Protein AF-A0A656GCA3-F1 (afdb_monomer_lite)

Secondary structure (DSSP, 8-state):
-EEEE------SSSSPPPP-PPEEEEESEEEEEEEEEETTTEEEE--SS---S-SEEEEEEEE--TT--EEEEEEE----

Foldseek 3Di:
DFDWDWDDDDDPDPPDDDTDDTDTDGPQWPDKFKWAQDPPPGTDGDDPDDDDQTQKIKIWTWGQDPPGIDIDIDMDDNPD

Sequence (80 aa):
NTLYRAAADSSNLYPLPAPDEGIAVLDHVVETKIRVWRTVGGWQPLDSHKEDNPDGLEIVLTLHPRNGDERYRKVLGPLN

Organism: NCBI:txid629261

pLDDT: mean 91.38, std 6.27, range [63.09, 97.38]

Structure (mmCIF, N/CA/C/O backbone):
data_AF-A0A656GCA3-F1
#
_entry.id   AF-A0A656GCA3-F1
#
loop_
_atom_site.group_PDB
_atom_site.id
_atom_site.type_symbol
_atom_site.label_atom_id
_atom_site.label_alt_id
_atom_site.label_comp_id
_atom_site.label_asym_id
_atom_site.label_entity_id
_atom_site.label_seq_id
_atom_site.pdbx_PDB_ins_code
_atom_site.Cartn_x
_atom_site.Cartn_y
_atom_site.Cartn_z
_atom_site.occupancy
_atom_site.B_iso_or_equiv
_atom_site.auth_seq_id
_atom_site.auth_comp_id
_atom_site.auth_asym_id
_atom_site.auth_atom_id
_atom_site.pdbx_PDB_model_num
ATOM 1 N N . ASN A 1 1 ? -13.871 1.448 7.876 1.00 88.69 1 ASN A N 1
ATOM 2 C CA . ASN A 1 1 ? -13.009 1.419 6.682 1.00 88.69 1 ASN A CA 1
ATOM 3 C C . ASN A 1 1 ? -11.934 0.377 6.938 1.00 88.69 1 ASN A C 1
ATOM 5 O O . ASN A 1 1 ? -11.379 0.381 8.034 1.00 88.69 1 ASN A O 1
ATOM 9 N N . THR A 1 2 ? -11.731 -0.542 5.999 1.00 95.00 2 THR A N 1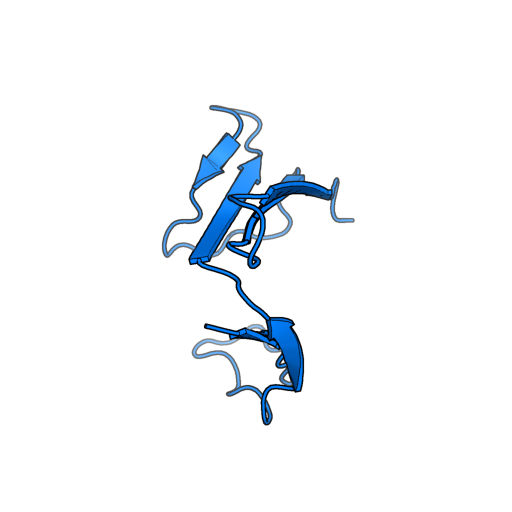
ATOM 10 C CA . THR A 1 2 ? -10.965 -1.783 6.203 1.00 95.00 2 THR A CA 1
ATOM 11 C C . THR A 1 2 ? -9.967 -1.934 5.064 1.00 95.00 2 THR A C 1
ATOM 13 O O . THR A 1 2 ? -10.313 -1.705 3.906 1.00 95.00 2 THR A O 1
ATOM 16 N N . LEU A 1 3 ? -8.728 -2.288 5.393 1.00 95.19 3 LEU A N 1
ATOM 17 C CA . LEU A 1 3 ? -7.689 -2.619 4.429 1.00 95.19 3 LEU A CA 1
ATOM 18 C C . LEU A 1 3 ? -7.803 -4.095 4.055 1.00 95.19 3 LEU A C 1
ATOM 20 O O . LEU A 1 3 ? -7.830 -4.968 4.927 1.00 95.19 3 LEU A O 1
ATOM 24 N N . TYR A 1 4 ? -7.818 -4.357 2.752 1.00 96.06 4 TYR A N 1
ATOM 25 C CA . TYR A 1 4 ? -7.866 -5.699 2.189 1.00 96.06 4 TYR A CA 1
ATOM 26 C C . TYR A 1 4 ? -6.554 -6.018 1.479 1.00 96.06 4 TYR A C 1
ATOM 28 O O . TYR A 1 4 ? -5.945 -5.151 0.851 1.00 96.06 4 TYR A O 1
ATOM 36 N N . ARG A 1 5 ? -6.132 -7.278 1.555 1.00 95.12 5 ARG A N 1
ATOM 37 C CA . ARG A 1 5 ? -5.050 -7.836 0.746 1.00 95.12 5 ARG A CA 1
ATOM 38 C C . ARG A 1 5 ? -5.659 -8.717 -0.337 1.00 95.12 5 ARG A C 1
ATOM 40 O O . ARG A 1 5 ? -6.330 -9.690 -0.009 1.00 95.12 5 ARG A O 1
ATOM 47 N N . ALA A 1 6 ? -5.362 -8.411 -1.593 1.00 96.00 6 ALA A N 1
ATOM 48 C CA . ALA A 1 6 ? -5.741 -9.215 -2.749 1.00 96.00 6 ALA A CA 1
ATOM 49 C C . ALA A 1 6 ? -4.500 -9.508 -3.609 1.00 96.00 6 ALA A C 1
ATOM 51 O O . ALA A 1 6 ? -3.508 -8.777 -3.526 1.00 96.00 6 ALA A O 1
ATOM 52 N N . ALA A 1 7 ? -4.537 -10.584 -4.388 1.00 95.06 7 ALA A N 1
ATOM 53 C CA . ALA A 1 7 ? -3.442 -11.019 -5.253 1.00 95.06 7 ALA A CA 1
ATOM 54 C C . ALA A 1 7 ? -3.997 -11.531 -6.588 1.00 95.06 7 ALA A C 1
ATOM 56 O O . ALA A 1 7 ? -5.173 -11.864 -6.668 1.00 95.06 7 ALA A O 1
ATOM 57 N N . ALA A 1 8 ? -3.154 -11.557 -7.618 1.00 95.44 8 ALA A N 1
ATOM 58 C CA . ALA A 1 8 ? -3.462 -12.067 -8.951 1.00 95.44 8 ALA A CA 1
ATOM 59 C C . ALA A 1 8 ? -2.224 -12.773 -9.522 1.00 95.44 8 ALA A C 1
ATOM 61 O O . ALA A 1 8 ? -1.119 -12.614 -8.988 1.00 95.44 8 ALA A O 1
ATOM 62 N N . ASP A 1 9 ? -2.392 -13.478 -10.639 1.00 95.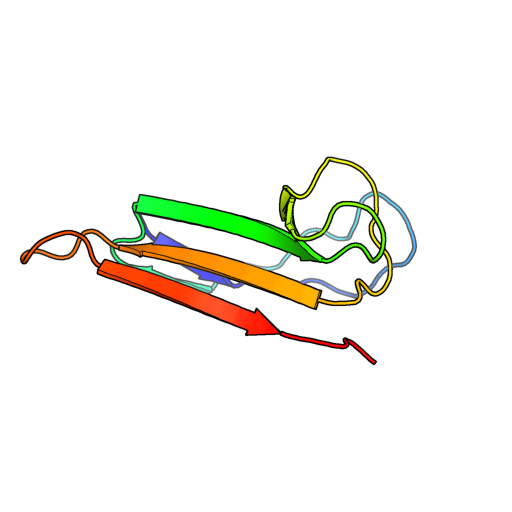62 9 ASP A N 1
ATOM 63 C CA . ASP A 1 9 ? -1.265 -13.991 -11.418 1.00 95.62 9 ASP A CA 1
ATOM 64 C C . ASP A 1 9 ? -0.321 -12.861 -11.865 1.00 95.62 9 ASP A C 1
ATOM 66 O O . ASP A 1 9 ? -0.742 -11.736 -12.160 1.00 95.62 9 ASP A O 1
ATOM 70 N N . SER A 1 10 ? 0.980 -13.158 -11.938 1.00 92.56 10 SER A N 1
ATOM 71 C CA . SER A 1 10 ? 1.970 -12.196 -12.423 1.00 92.56 10 SER A CA 1
ATOM 72 C C . SER A 1 10 ? 1.854 -11.997 -13.937 1.00 92.56 10 SER A C 1
ATOM 74 O O . SER A 1 10 ? 1.611 -12.929 -14.703 1.00 92.56 10 SER A O 1
ATOM 76 N N . SER A 1 11 ? 2.042 -10.759 -14.393 1.00 91.06 11 SER A N 1
ATOM 77 C CA . SER A 1 11 ? 2.006 -10.408 -15.813 1.00 91.06 11 SER A CA 1
ATOM 78 C C . SER A 1 11 ? 2.923 -9.226 -16.095 1.00 91.06 11 SER A 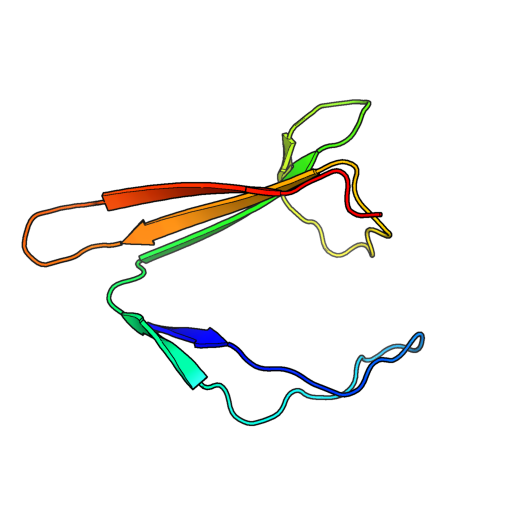C 1
ATOM 80 O O . SER A 1 11 ? 2.984 -8.274 -15.320 1.00 91.06 11 SER A O 1
ATOM 82 N N . ASN A 1 12 ? 3.584 -9.268 -17.252 1.00 89.75 12 ASN A N 1
ATOM 83 C CA . ASN A 1 12 ? 4.341 -8.141 -17.803 1.00 89.75 12 ASN A CA 1
ATOM 84 C C . ASN A 1 12 ? 3.519 -7.325 -18.820 1.00 89.75 12 ASN A C 1
ATOM 86 O O . ASN A 1 12 ? 4.054 -6.418 -19.457 1.00 89.75 12 ASN A O 1
ATOM 90 N N . LEU A 1 13 ? 2.240 -7.666 -19.010 1.00 88.62 13 LEU A N 1
ATOM 91 C CA . LEU A 1 13 ? 1.326 -7.038 -19.963 1.00 88.62 13 LEU A CA 1
ATOM 92 C C . LEU A 1 13 ? 0.221 -6.276 -19.231 1.00 88.62 13 LEU A C 1
ATOM 94 O O . LEU A 1 13 ? -0.299 -6.746 -18.219 1.00 88.62 13 LEU A O 1
ATOM 98 N N . TYR A 1 14 ? -0.150 -5.121 -19.789 1.00 84.00 14 TYR A N 1
ATOM 99 C CA . TYR A 1 14 ? -1.275 -4.314 -19.323 1.00 84.00 14 TYR A CA 1
ATOM 100 C C . TYR A 1 14 ? -2.548 -4.591 -20.150 1.00 84.00 14 TYR A C 1
ATOM 102 O O . TYR A 1 14 ? -2.440 -4.781 -21.364 1.00 84.00 14 TYR A O 1
ATOM 110 N N . PRO A 1 15 ? -3.749 -4.551 -19.535 1.00 89.62 15 PRO A N 1
ATOM 111 C CA . PRO A 1 15 ? -3.979 -4.367 -18.099 1.00 89.62 15 PRO A CA 1
ATOM 112 C C . PRO A 1 15 ? -3.495 -5.577 -17.289 1.00 89.62 15 PRO A C 1
ATOM 114 O O . PRO A 1 15 ? -3.459 -6.696 -17.795 1.00 89.62 15 PRO A O 1
ATOM 117 N N . LEU A 1 16 ? -3.107 -5.336 -16.034 1.00 89.06 16 LEU A N 1
ATOM 118 C CA . LEU A 1 16 ? -2.736 -6.421 -15.126 1.00 89.06 16 LEU A CA 1
ATOM 119 C C . LEU A 1 16 ? -3.951 -7.341 -14.879 1.00 89.06 16 LEU A C 1
ATOM 121 O O . LEU A 1 16 ? -5.083 -6.842 -14.901 1.00 89.06 16 LEU A O 1
ATOM 125 N N . PRO A 1 17 ? -3.742 -8.651 -14.637 1.00 95.00 17 PRO A N 1
ATOM 126 C CA . PRO A 1 17 ? -4.814 -9.569 -14.268 1.00 95.00 17 PRO A CA 1
ATOM 127 C C . PRO A 1 17 ? -5.624 -9.042 -13.081 1.00 95.00 17 PRO A C 1
ATOM 129 O O . PRO A 1 17 ? -5.076 -8.440 -12.155 1.00 95.00 17 PRO A O 1
ATOM 132 N N . ALA A 1 18 ? -6.941 -9.255 -13.122 1.00 95.06 18 ALA A N 1
ATOM 133 C CA . ALA A 1 18 ? -7.806 -8.883 -12.013 1.00 95.06 18 ALA A CA 1
ATOM 134 C C . ALA A 1 18 ? -7.430 -9.704 -10.767 1.00 95.06 18 ALA A C 1
ATOM 136 O O . ALA A 1 18 ? -7.170 -10.901 -10.897 1.00 95.06 18 ALA A O 1
ATOM 137 N N . PRO A 1 19 ? -7.389 -9.085 -9.578 1.00 95.62 19 PRO A N 1
ATOM 138 C CA . PRO A 1 19 ? -7.104 -9.809 -8.353 1.00 95.62 19 PRO A CA 1
ATOM 139 C C . PRO A 1 19 ? -8.284 -10.678 -7.917 1.00 95.62 19 PRO A C 1
ATOM 141 O O . PRO A 1 19 ? -9.440 -10.384 -8.230 1.00 95.62 19 PRO A O 1
ATOM 144 N N . ASP A 1 20 ? -7.967 -11.709 -7.141 1.00 94.62 20 ASP A N 1
ATOM 145 C CA . ASP A 1 20 ? -8.931 -12.535 -6.423 1.00 94.62 20 ASP A CA 1
ATOM 146 C C . ASP A 1 20 ? -9.686 -11.728 -5.355 1.00 94.62 20 ASP A C 1
ATOM 148 O O . ASP A 1 20 ? -9.415 -10.549 -5.090 1.00 94.62 20 ASP A O 1
ATOM 152 N N . GLU A 1 21 ? -10.630 -12.392 -4.689 1.00 95.75 21 GLU A N 1
ATOM 153 C CA . GLU A 1 21 ? -11.353 -11.814 -3.564 1.00 95.75 21 GLU A CA 1
ATOM 154 C C . GLU A 1 21 ? -10.391 -11.344 -2.456 1.00 95.75 21 GLU A C 1
ATOM 156 O O . GLU A 1 21 ? -9.489 -12.059 -2.010 1.00 95.75 21 GLU A O 1
ATOM 161 N N . GLY A 1 22 ? -10.574 -10.098 -2.018 1.00 95.44 22 GLY A N 1
ATOM 162 C CA . GLY A 1 22 ? -9.715 -9.477 -1.019 1.00 95.44 22 GLY A CA 1
ATOM 163 C C . GLY A 1 22 ? -9.951 -10.037 0.383 1.00 95.44 22 GLY A C 1
ATOM 164 O O . GLY A 1 22 ? -11.079 -10.126 0.857 1.00 95.44 22 GLY A O 1
ATOM 165 N N . ILE A 1 23 ? -8.867 -10.322 1.101 1.00 97.12 23 ILE A N 1
ATOM 166 C CA . ILE A 1 23 ? -8.897 -10.745 2.505 1.00 97.12 23 ILE A CA 1
ATOM 167 C C . ILE A 1 23 ? -8.765 -9.509 3.394 1.00 97.12 23 ILE A C 1
ATOM 169 O O . ILE A 1 23 ? -7.788 -8.771 3.265 1.00 97.12 23 ILE A O 1
ATOM 173 N N . ALA A 1 24 ? -9.707 -9.281 4.311 1.00 96.88 24 ALA A N 1
ATOM 174 C CA . ALA A 1 24 ? -9.597 -8.210 5.303 1.00 96.88 24 ALA A CA 1
ATOM 175 C C . ALA A 1 24 ? -8.393 -8.463 6.228 1.00 96.88 24 ALA A C 1
ATOM 177 O O . ALA A 1 24 ? -8.287 -9.532 6.829 1.00 96.88 24 ALA A O 1
ATOM 178 N N . VAL A 1 25 ? -7.478 -7.495 6.336 1.00 96.25 25 VAL A N 1
ATOM 179 C CA . VAL A 1 25 ? -6.245 -7.637 7.139 1.00 96.25 25 VAL A CA 1
ATOM 180 C C . VAL A 1 25 ? -6.108 -6.600 8.246 1.00 96.25 25 VAL A C 1
ATOM 182 O O . VAL A 1 25 ? -5.353 -6.831 9.189 1.00 96.25 25 VAL A O 1
ATOM 185 N N . LEU A 1 26 ? -6.796 -5.460 8.142 1.00 95.56 26 LEU A N 1
ATOM 186 C CA . LEU A 1 26 ? -6.713 -4.407 9.150 1.00 95.56 26 LEU A CA 1
ATOM 187 C C . LEU A 1 26 ? -7.942 -3.496 9.121 1.00 95.56 26 LEU A C 1
ATOM 189 O O . LEU A 1 26 ? -8.263 -2.911 8.087 1.00 95.56 26 LEU A O 1
ATOM 193 N N . ASP A 1 27 ? -8.592 -3.337 10.268 1.00 95.19 27 ASP A N 1
ATOM 194 C CA . ASP A 1 27 ? -9.727 -2.432 10.434 1.00 95.19 27 ASP A CA 1
ATOM 195 C C . ASP A 1 27 ? -9.304 -1.027 10.875 1.00 95.19 27 ASP A C 1
ATOM 197 O O . ASP A 1 27 ? -8.158 -0.767 11.237 1.00 95.19 27 ASP A O 1
ATOM 201 N N . HIS A 1 28 ? -10.271 -0.109 10.843 1.00 95.75 28 HIS A N 1
ATOM 202 C CA . HIS A 1 28 ? -10.135 1.278 11.298 1.00 95.75 28 HIS A CA 1
ATOM 203 C C . HIS A 1 28 ? -9.098 2.115 10.538 1.00 95.75 28 HIS A C 1
ATOM 205 O O . HIS A 1 28 ? -8.724 3.186 11.007 1.00 95.75 28 HIS A O 1
ATOM 211 N N . VAL A 1 29 ? -8.669 1.688 9.349 1.00 96.00 29 VAL A N 1
ATOM 212 C CA . VAL A 1 29 ? -7.738 2.458 8.514 1.00 96.00 29 VAL A CA 1
ATOM 213 C C . VAL A 1 29 ? -8.452 3.680 7.944 1.00 96.00 29 VAL A C 1
ATOM 215 O O . VAL A 1 29 ? -9.436 3.536 7.227 1.00 96.00 29 VAL A O 1
ATOM 218 N N . VAL A 1 30 ? -7.968 4.886 8.225 1.00 95.50 30 VAL A N 1
ATOM 219 C CA . VAL A 1 30 ? -8.547 6.145 7.717 1.00 95.50 30 VAL A CA 1
ATOM 220 C C . VAL A 1 30 ? -7.714 6.782 6.612 1.00 95.50 30 VAL A C 1
ATOM 222 O O . VAL A 1 30 ? -8.257 7.489 5.770 1.00 95.50 30 VAL A O 1
ATOM 225 N N . GLU A 1 31 ? -6.413 6.499 6.568 1.00 95.06 31 GLU A N 1
ATOM 226 C CA . GLU A 1 31 ? -5.520 7.006 5.529 1.00 95.06 31 GLU A CA 1
ATOM 227 C C . GLU A 1 31 ? -4.464 5.955 5.179 1.00 95.06 31 GLU A C 1
ATOM 229 O O . GLU A 1 31 ? -3.929 5.265 6.049 1.00 95.06 31 GLU A O 1
ATOM 234 N N . THR A 1 32 ? -4.146 5.840 3.892 1.00 94.38 32 THR A N 1
ATOM 235 C CA . THR A 1 32 ? -3.028 5.035 3.389 1.00 94.38 32 THR A CA 1
ATOM 236 C C . THR A 1 32 ? -2.213 5.888 2.430 1.00 94.38 32 THR A C 1
ATOM 238 O O . THR A 1 32 ? -2.767 6.482 1.506 1.00 94.38 32 THR A O 1
ATOM 241 N N . LYS A 1 33 ? -0.897 5.962 2.646 1.00 95.38 33 LYS A N 1
ATOM 242 C CA . LYS A 1 33 ? 0.043 6.596 1.711 1.00 95.38 33 LYS A CA 1
ATOM 243 C C . LYS A 1 33 ? 1.124 5.614 1.332 1.00 95.38 33 LYS A C 1
ATOM 245 O O . LYS A 1 33 ? 1.670 4.929 2.195 1.00 95.38 33 LYS A O 1
ATOM 250 N N . ILE A 1 34 ? 1.458 5.618 0.052 1.00 93.94 34 ILE A N 1
ATOM 251 C CA . ILE A 1 34 ? 2.591 4.880 -0.478 1.00 9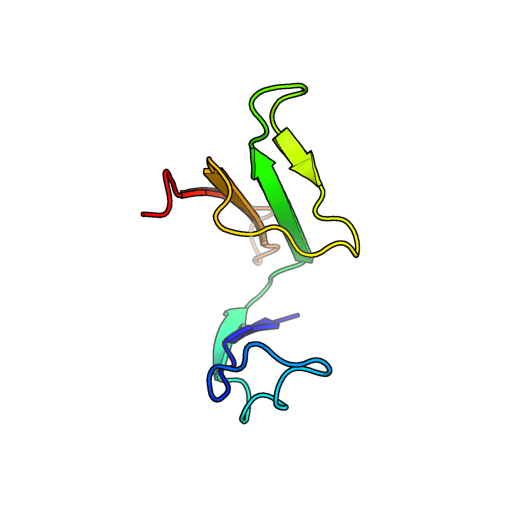3.94 34 ILE A CA 1
ATOM 252 C C . ILE A 1 34 ? 3.530 5.882 -1.142 1.00 93.94 34 ILE A C 1
ATOM 254 O O . ILE A 1 34 ? 3.090 6.752 -1.900 1.00 93.94 34 ILE A O 1
ATOM 258 N N . ARG A 1 35 ? 4.817 5.787 -0.811 1.00 95.12 35 ARG A N 1
ATOM 259 C CA . ARG A 1 35 ? 5.878 6.612 -1.390 1.00 95.12 35 ARG A CA 1
ATOM 260 C C . ARG A 1 35 ? 7.022 5.734 -1.865 1.00 95.12 35 ARG A C 1
ATOM 262 O O . ARG A 1 35 ? 7.317 4.718 -1.242 1.00 95.12 35 ARG A O 1
ATOM 269 N N . VAL A 1 36 ? 7.689 6.164 -2.922 1.00 93.88 36 VAL A N 1
ATOM 270 C CA . VAL A 1 36 ? 8.914 5.540 -3.425 1.00 93.88 36 VAL A CA 1
ATOM 271 C C . VAL A 1 36 ? 10.106 6.436 -3.125 1.00 93.88 36 VAL A C 1
ATOM 273 O O . VAL A 1 36 ? 9.989 7.665 -3.142 1.00 93.88 36 VAL A O 1
ATOM 276 N N . TRP A 1 37 ? 11.242 5.832 -2.796 1.00 92.81 37 TRP A N 1
ATOM 277 C CA . TRP A 1 37 ? 12.511 6.541 -2.707 1.00 92.81 37 TRP A CA 1
ATOM 278 C C . TRP A 1 37 ? 13.132 6.607 -4.095 1.00 92.81 37 TRP A C 1
ATOM 280 O O . TRP A 1 37 ? 13.318 5.576 -4.737 1.00 92.81 37 TRP A O 1
ATOM 290 N N . ARG A 1 38 ? 13.474 7.817 -4.538 1.00 87.50 38 ARG A N 1
ATOM 291 C CA . ARG A 1 38 ? 14.277 8.049 -5.738 1.00 87.50 38 ARG A CA 1
ATOM 292 C C . ARG A 1 38 ? 15.596 8.694 -5.338 1.00 87.50 38 ARG A C 1
ATOM 294 O O . ARG A 1 38 ? 15.606 9.657 -4.567 1.00 87.50 38 ARG A O 1
ATOM 301 N N . THR A 1 39 ? 16.700 8.213 -5.912 1.00 85.88 39 THR A N 1
ATOM 302 C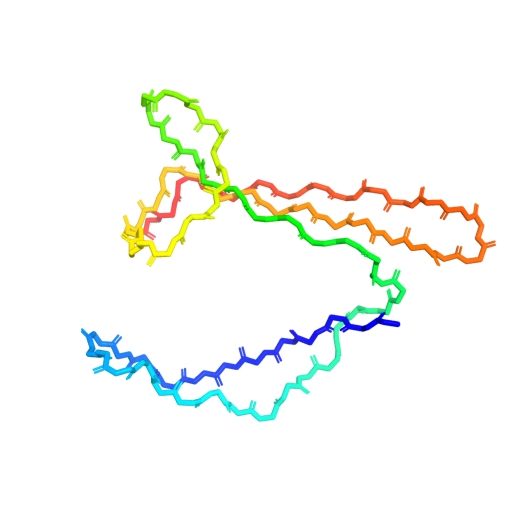 CA . THR A 1 39 ? 18.045 8.780 -5.693 1.00 85.88 39 THR A CA 1
ATOM 303 C C . THR A 1 39 ? 18.069 10.302 -5.890 1.00 85.88 39 THR A C 1
ATOM 305 O O . THR A 1 39 ? 18.688 11.026 -5.111 1.00 85.88 39 THR A O 1
ATOM 308 N N . VAL A 1 40 ? 17.336 10.807 -6.887 1.00 87.38 40 VAL A N 1
ATOM 309 C CA . VAL A 1 40 ? 17.113 12.243 -7.081 1.00 87.38 40 VAL A CA 1
ATOM 310 C C . VAL A 1 40 ? 15.726 12.613 -6.556 1.00 87.38 40 VAL A C 1
ATOM 312 O O . VAL A 1 40 ? 14.716 12.139 -7.066 1.00 87.38 40 VAL A O 1
ATOM 315 N N . GLY A 1 41 ? 15.671 13.488 -5.549 1.00 87.38 41 GLY A N 1
ATOM 316 C CA . GLY A 1 41 ? 14.417 14.032 -5.011 1.00 87.38 41 GLY A CA 1
ATOM 317 C C . GLY A 1 41 ? 13.833 13.298 -3.797 1.00 87.38 41 GLY A C 1
ATOM 318 O O . GLY A 1 41 ? 12.916 13.830 -3.174 1.00 87.38 41 GLY A O 1
ATOM 319 N N . GLY A 1 42 ? 14.378 12.142 -3.405 1.00 92.94 42 GLY A N 1
ATOM 320 C CA . GLY A 1 42 ? 14.033 11.451 -2.160 1.00 92.94 42 GLY A CA 1
ATOM 321 C C . GLY A 1 42 ? 12.656 10.779 -2.177 1.00 92.94 42 GLY A C 1
ATOM 322 O O . GLY A 1 42 ? 12.278 10.154 -3.164 1.00 92.94 42 GLY A O 1
ATOM 323 N N . TRP A 1 43 ? 11.914 10.867 -1.065 1.00 94.50 43 TRP A N 1
ATOM 324 C CA . TRP A 1 43 ? 10.582 10.261 -0.933 1.00 94.50 43 TRP A CA 1
ATOM 325 C C . TRP A 1 43 ? 9.534 11.015 -1.745 1.00 94.50 43 TRP A C 1
ATOM 327 O O . TRP A 1 43 ? 9.189 12.152 -1.416 1.00 94.50 43 TRP A O 1
ATOM 337 N N . GLN A 1 44 ? 8.949 10.342 -2.728 1.00 93.00 44 GLN A N 1
ATOM 338 C CA . GLN A 1 44 ? 7.922 10.898 -3.604 1.00 93.00 44 GLN A CA 1
ATOM 339 C C . GLN A 1 44 ? 6.653 10.039 -3.574 1.00 93.00 44 GLN A C 1
ATOM 341 O O . GLN A 1 44 ? 6.750 8.828 -3.377 1.00 93.00 44 GLN A O 1
ATOM 346 N N . PRO A 1 45 ? 5.452 10.631 -3.719 1.00 91.50 45 PRO A N 1
ATOM 347 C CA . PRO A 1 45 ? 4.226 9.851 -3.870 1.00 91.50 45 PRO A CA 1
ATOM 348 C C . PRO A 1 45 ? 4.300 8.969 -5.122 1.00 91.50 45 PRO A C 1
ATOM 350 O O . PRO A 1 45 ? 4.940 9.348 -6.102 1.00 91.50 45 PRO A O 1
ATOM 353 N N . LEU A 1 46 ? 3.634 7.810 -5.091 1.00 86.06 46 LEU A N 1
ATOM 354 C CA . LEU A 1 46 ? 3.394 7.049 -6.319 1.00 86.06 46 LEU A CA 1
ATOM 355 C C . LEU A 1 46 ? 2.574 7.899 -7.294 1.00 86.06 46 LEU A C 1
ATOM 357 O O . LEU A 1 46 ? 1.579 8.514 -6.904 1.00 86.06 46 LEU A O 1
ATOM 361 N N . ASP A 1 47 ? 2.993 7.916 -8.551 1.00 81.12 47 ASP A N 1
ATOM 362 C CA . ASP A 1 47 ? 2.219 8.464 -9.654 1.00 81.12 47 ASP A CA 1
ATOM 363 C C . ASP A 1 47 ? 1.605 7.319 -10.479 1.00 81.12 47 ASP A C 1
ATOM 365 O O . ASP A 1 47 ? 1.592 6.160 -10.064 1.00 81.12 47 ASP A O 1
ATOM 369 N N . SER A 1 48 ? 1.010 7.641 -11.627 1.00 78.12 48 SER A N 1
ATOM 370 C CA . SER A 1 48 ? 0.397 6.635 -12.507 1.00 78.12 48 SER A CA 1
ATOM 371 C C . SER A 1 48 ? 1.405 5.921 -13.414 1.00 78.12 48 SER A C 1
ATOM 373 O O . SER A 1 48 ? 0.992 5.140 -14.271 1.00 78.12 48 SER A O 1
ATOM 375 N N . HIS A 1 49 ? 2.706 6.184 -13.264 1.00 79.06 49 HIS A N 1
ATOM 376 C CA . HIS A 1 49 ? 3.733 5.5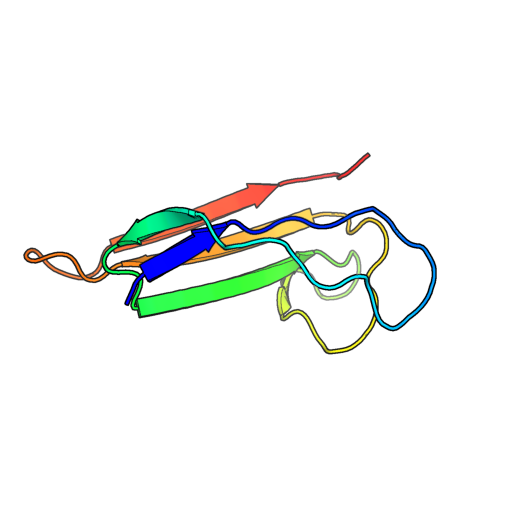38 -14.066 1.00 79.06 49 HIS A CA 1
ATOM 377 C C . HIS A 1 49 ? 4.217 4.259 -13.388 1.00 79.06 49 HIS A C 1
ATOM 379 O O . HIS A 1 49 ? 4.274 4.140 -12.165 1.00 79.06 49 HIS A O 1
ATOM 385 N N . LYS A 1 50 ? 4.575 3.273 -14.214 1.00 80.19 50 LYS A N 1
ATOM 386 C CA . LYS A 1 50 ? 5.220 2.056 -13.732 1.00 80.19 50 LYS A CA 1
ATOM 387 C C . LYS A 1 50 ? 6.562 2.429 -13.096 1.00 80.19 50 LYS A C 1
ATOM 389 O O . LYS A 1 50 ? 7.424 2.968 -13.783 1.00 80.19 50 LYS A O 1
ATOM 394 N N . GLU A 1 51 ? 6.746 2.052 -11.836 1.00 80.88 51 GLU A N 1
ATOM 395 C CA . GLU A 1 51 ? 8.050 2.048 -11.177 1.00 80.88 51 GLU A CA 1
ATOM 396 C C . GLU A 1 51 ? 8.536 0.603 -11.079 1.00 80.88 51 GLU A C 1
ATOM 398 O O . GLU A 1 51 ? 7.886 -0.232 -10.448 1.00 80.88 51 GLU A O 1
ATOM 403 N N . ASP A 1 52 ? 9.648 0.297 -11.742 1.00 81.31 52 ASP A N 1
ATOM 404 C CA . ASP A 1 52 ? 10.266 -1.024 -11.672 1.00 81.31 52 ASP A CA 1
ATOM 405 C C . ASP A 1 52 ? 11.373 -1.007 -10.618 1.00 81.31 52 ASP A C 1
ATOM 407 O O . ASP A 1 52 ? 12.271 -0.170 -10.681 1.00 81.31 52 ASP A O 1
ATOM 411 N N . ASN A 1 53 ? 11.278 -1.914 -9.648 1.00 83.75 53 ASN A N 1
ATOM 412 C CA . ASN A 1 53 ? 12.249 -2.121 -8.576 1.00 83.75 53 ASN A CA 1
ATOM 413 C C . ASN A 1 53 ? 12.772 -0.842 -7.869 1.00 83.75 53 ASN A C 1
ATOM 415 O O . ASN A 1 53 ? 13.962 -0.531 -7.960 1.00 83.75 53 ASN A O 1
ATOM 419 N N . PRO A 1 54 ? 11.914 -0.085 -7.154 1.00 87.56 54 PRO A N 1
ATOM 420 C CA . PRO A 1 54 ? 12.343 1.143 -6.492 1.00 87.56 54 PRO A CA 1
ATOM 421 C C . PRO A 1 54 ? 13.367 0.878 -5.377 1.00 87.56 54 PRO A C 1
ATOM 423 O O . PRO A 1 54 ? 13.236 -0.076 -4.607 1.00 87.56 54 PRO A O 1
ATOM 426 N N . ASP A 1 55 ? 14.314 1.809 -5.214 1.00 90.12 55 ASP A N 1
ATOM 427 C CA . ASP A 1 55 ? 15.357 1.795 -4.169 1.00 90.12 55 ASP A CA 1
ATOM 428 C C . ASP A 1 55 ? 14.777 1.704 -2.741 1.00 90.12 55 ASP A C 1
ATOM 430 O O . ASP A 1 55 ? 15.433 1.254 -1.798 1.00 90.12 55 ASP A O 1
ATOM 434 N N . GLY A 1 56 ? 13.531 2.144 -2.566 1.00 93.56 56 GLY A N 1
ATOM 435 C CA . GLY A 1 56 ? 12.793 1.995 -1.325 1.00 93.56 56 GLY A CA 1
ATOM 436 C C . GLY A 1 56 ? 11.300 2.229 -1.505 1.00 93.56 56 GLY A C 1
ATOM 437 O O . GLY A 1 56 ? 10.869 3.053 -2.310 1.00 93.56 56 GLY A O 1
ATOM 438 N N . LEU A 1 57 ? 10.510 1.528 -0.703 1.00 94.50 57 LEU A N 1
ATOM 439 C CA . LEU A 1 57 ? 9.063 1.644 -0.619 1.00 94.50 57 LEU A CA 1
ATOM 440 C C . LEU A 1 57 ? 8.682 2.017 0.812 1.00 94.50 57 LEU A C 1
ATOM 442 O O . LEU A 1 57 ? 9.050 1.333 1.766 1.00 94.50 57 LEU A O 1
ATOM 446 N N . GLU A 1 58 ? 7.924 3.092 0.976 1.00 96.38 58 GLU A N 1
ATOM 447 C CA . GLU A 1 58 ? 7.354 3.477 2.258 1.00 96.38 58 GLU A CA 1
ATOM 448 C C . GLU A 1 58 ? 5.836 3.326 2.237 1.00 96.38 58 GLU A C 1
ATOM 450 O O . GLU A 1 58 ? 5.159 3.849 1.353 1.00 96.38 58 GLU A O 1
ATOM 455 N N . ILE A 1 59 ? 5.312 2.654 3.260 1.00 95.62 59 ILE A N 1
ATOM 456 C CA . ILE A 1 59 ? 3.886 2.492 3.520 1.00 95.62 59 ILE A CA 1
ATOM 457 C C . ILE A 1 59 ? 3.570 3.206 4.834 1.00 95.62 59 ILE A C 1
ATOM 459 O O . ILE A 1 59 ? 4.163 2.908 5.878 1.00 95.62 59 ILE A O 1
ATOM 463 N N . VAL A 1 60 ? 2.633 4.149 4.787 1.00 97.06 60 VAL A N 1
ATOM 464 C CA . VAL A 1 60 ? 2.116 4.858 5.960 1.00 97.06 60 VAL A CA 1
ATOM 465 C C . VAL A 1 60 ? 0.637 4.551 6.110 1.00 97.06 60 VAL A C 1
ATOM 467 O O . VAL A 1 60 ? -0.135 4.756 5.173 1.00 97.06 60 VAL A O 1
ATOM 470 N N . LEU A 1 61 ? 0.256 4.097 7.300 1.00 97.12 61 LEU A N 1
ATOM 471 C CA . LEU A 1 61 ? -1.127 3.824 7.670 1.00 97.12 61 LEU A CA 1
ATOM 472 C C . LEU A 1 61 ? -1.511 4.732 8.833 1.00 97.12 61 LEU A C 1
ATOM 474 O O . LEU A 1 61 ? -0.792 4.786 9.832 1.00 97.12 61 LEU A O 1
ATOM 478 N N . THR A 1 62 ? -2.642 5.417 8.704 1.00 97.38 62 THR A N 1
ATOM 479 C CA . THR A 1 62 ? -3.294 6.103 9.823 1.00 97.38 62 THR A CA 1
ATOM 480 C C . THR A 1 62 ? -4.537 5.304 10.182 1.00 97.38 62 THR A C 1
ATOM 482 O O . THR A 1 62 ? -5.379 5.053 9.315 1.00 97.38 62 THR A O 1
ATOM 485 N N . LEU A 1 63 ? -4.637 4.880 11.436 1.00 96.25 63 LEU A N 1
ATOM 486 C CA . LEU A 1 63 ? -5.794 4.190 11.990 1.00 96.25 63 LEU A CA 1
ATOM 487 C C . LEU A 1 63 ? -6.519 5.142 12.937 1.00 96.25 63 LEU A C 1
ATOM 489 O O . LEU A 1 63 ? -5.877 5.936 13.618 1.00 96.25 63 LEU A O 1
ATOM 493 N N . HIS A 1 64 ? -7.839 5.012 13.012 1.00 94.69 64 HIS A N 1
ATOM 494 C CA . HIS A 1 64 ? -8.677 5.715 13.983 1.00 94.69 64 HIS A CA 1
ATOM 495 C C . HIS A 1 64 ? -9.426 4.706 14.870 1.00 94.69 64 HIS A C 1
ATOM 497 O O . HIS A 1 64 ? -10.639 4.504 14.710 1.00 94.69 64 HIS A O 1
ATOM 503 N N . PRO A 1 65 ? -8.717 3.985 15.761 1.00 88.62 65 PRO A N 1
ATOM 504 C CA . PRO A 1 65 ? -9.356 3.191 16.800 1.00 88.62 65 PRO A CA 1
ATOM 505 C C . PRO A 1 65 ? -10.072 4.097 17.813 1.00 88.62 65 PRO A C 1
ATOM 507 O O . PRO A 1 65 ? -9.937 5.318 17.817 1.00 88.62 65 PRO A O 1
ATOM 510 N N . ARG A 1 66 ? -10.824 3.488 18.736 1.00 87.25 66 ARG A N 1
ATOM 511 C CA . ARG A 1 66 ? -11.637 4.209 19.738 1.00 87.25 66 ARG A CA 1
ATOM 512 C C . ARG A 1 66 ? -10.865 5.206 20.616 1.00 87.25 66 ARG A C 1
ATOM 514 O O . ARG A 1 66 ? -11.498 6.054 21.235 1.00 87.25 66 ARG A O 1
ATOM 521 N N . ASN A 1 67 ? -9.539 5.102 20.677 1.00 84.69 67 ASN A N 1
ATOM 522 C CA . ASN A 1 67 ? -8.695 5.846 21.610 1.00 84.69 67 ASN A CA 1
ATOM 523 C C . ASN A 1 67 ? -7.870 6.965 20.944 1.00 84.69 67 ASN A C 1
ATOM 525 O O . ASN A 1 67 ? -7.007 7.540 21.603 1.00 84.69 67 ASN A O 1
ATOM 529 N N . GLY A 1 68 ? -8.135 7.291 19.674 1.00 88.81 68 GLY A N 1
ATOM 530 C CA . GLY A 1 68 ? -7.451 8.359 18.936 1.00 88.81 68 GLY A CA 1
ATOM 531 C C . GLY A 1 68 ? -6.652 7.854 17.736 1.00 88.81 68 GLY A C 1
ATOM 532 O O . GLY A 1 68 ? -6.621 6.657 17.469 1.00 88.81 68 GLY A O 1
ATOM 533 N N . ASP A 1 69 ? -6.031 8.781 17.003 1.00 94.25 69 ASP A N 1
ATOM 534 C CA . ASP A 1 69 ? -5.288 8.465 15.780 1.00 94.25 69 ASP A CA 1
ATOM 535 C C . ASP A 1 69 ? -3.951 7.777 16.070 1.00 94.25 69 ASP A C 1
ATOM 537 O O . ASP A 1 69 ? -3.105 8.294 16.804 1.00 94.25 69 ASP A O 1
ATOM 541 N N . GLU A 1 70 ? -3.719 6.650 15.404 1.00 96.00 70 GLU A N 1
ATOM 542 C CA . GLU A 1 70 ? -2.455 5.920 15.424 1.00 96.00 70 GLU A CA 1
ATOM 543 C C . GLU A 1 70 ? -1.813 5.960 14.038 1.00 96.00 70 GLU A C 1
ATOM 545 O O . GLU A 1 70 ? -2.448 5.634 13.033 1.00 96.00 70 GLU A O 1
ATOM 550 N N . ARG A 1 71 ? -0.533 6.344 13.964 1.00 96.69 71 ARG A N 1
ATOM 551 C CA . ARG A 1 71 ? 0.203 6.439 12.697 1.00 96.69 71 ARG A CA 1
ATOM 552 C C . ARG A 1 71 ? 1.364 5.457 12.663 1.00 96.69 71 ARG A C 1
ATOM 554 O O . ARG A 1 71 ? 2.338 5.605 13.399 1.00 96.69 71 ARG A O 1
ATOM 561 N N . TYR A 1 72 ? 1.297 4.514 11.733 1.00 96.56 72 TYR A N 1
ATOM 562 C CA . TYR A 1 72 ? 2.334 3.518 11.491 1.00 96.56 72 TYR A CA 1
ATOM 563 C C . TYR A 1 72 ? 3.097 3.831 10.212 1.00 96.56 72 TYR A C 1
ATOM 565 O O . TYR A 1 72 ? 2.533 4.294 9.220 1.00 96.56 72 TYR A O 1
ATOM 573 N N . ARG A 1 73 ? 4.400 3.549 10.233 1.00 97.25 73 ARG A N 1
ATOM 574 C CA . ARG A 1 73 ? 5.300 3.735 9.096 1.00 97.25 73 ARG A CA 1
ATOM 575 C C . ARG A 1 73 ? 6.172 2.501 8.933 1.00 97.25 73 ARG A C 1
ATOM 577 O O . ARG A 1 73 ? 6.897 2.132 9.857 1.00 97.25 73 ARG A O 1
ATOM 584 N N . LYS A 1 74 ? 6.150 1.910 7.742 1.00 96.69 74 LYS A N 1
ATOM 585 C CA . LYS A 1 74 ? 7.069 0.844 7.345 1.00 96.69 74 LYS A CA 1
ATOM 586 C C . LYS A 1 74 ? 7.847 1.282 6.112 1.00 96.69 74 LYS A C 1
ATOM 588 O O . LYS A 1 74 ? 7.257 1.748 5.146 1.00 96.69 74 LYS A O 1
ATOM 593 N N . VAL A 1 75 ? 9.164 1.118 6.166 1.00 96.19 75 VAL A N 1
ATOM 594 C CA . VAL A 1 75 ? 10.069 1.293 5.026 1.00 96.19 75 VAL A CA 1
ATOM 595 C C . VAL A 1 75 ? 10.605 -0.084 4.642 1.00 96.19 75 VAL A C 1
ATOM 597 O O . VAL A 1 75 ? 10.978 -0.864 5.524 1.00 96.19 75 VAL A O 1
ATOM 600 N N . LEU A 1 76 ? 10.595 -0.385 3.349 1.00 93.88 76 LEU A N 1
ATOM 601 C CA . LEU A 1 76 ? 11.081 -1.615 2.731 1.00 93.88 76 LEU A CA 1
ATOM 602 C C . LEU A 1 76 ? 12.121 -1.236 1.671 1.00 93.88 76 LEU A C 1
ATOM 604 O O . LEU A 1 76 ? 11.900 -0.276 0.939 1.00 93.88 76 LEU A O 1
ATOM 608 N N . GLY A 1 77 ? 13.231 -1.966 1.582 1.00 86.50 77 GLY A N 1
ATOM 609 C CA . GLY A 1 77 ? 14.217 -1.771 0.519 1.00 86.50 77 GLY A CA 1
ATOM 610 C C . GLY A 1 77 ? 15.668 -2.049 0.938 1.00 86.50 77 GLY A C 1
ATOM 611 O O . GLY A 1 77 ? 15.944 -2.143 2.140 1.00 86.50 77 GLY A O 1
ATOM 612 N N . PRO A 1 78 ? 16.586 -2.150 -0.040 1.00 78.88 78 PRO A N 1
ATOM 613 C CA . PRO A 1 78 ? 16.303 -2.195 -1.480 1.00 78.88 78 PRO A CA 1
ATOM 614 C C . PRO A 1 78 ? 15.556 -3.486 -1.850 1.00 78.88 78 PRO A C 1
ATOM 616 O O . PRO A 1 78 ? 15.762 -4.535 -1.235 1.00 78.88 78 PRO A O 1
ATOM 619 N N . LEU A 1 79 ? 14.584 -3.368 -2.753 1.00 77.19 79 LEU A N 1
ATOM 620 C CA . LEU A 1 79 ? 13.861 -4.520 -3.282 1.00 77.19 79 LEU A CA 1
ATOM 621 C C . LEU A 1 79 ? 14.820 -5.133 -4.315 1.00 77.19 79 LEU A C 1
ATOM 623 O O . LEU A 1 79 ? 15.275 -4.428 -5.207 1.00 77.19 79 LEU A O 1
ATOM 627 N N . ASN A 1 80 ? 15.266 -6.370 -4.103 1.00 63.09 80 ASN A N 1
ATOM 628 C CA . ASN A 1 80 ? 16.261 -7.053 -4.937 1.00 63.09 80 ASN A CA 1
ATOM 629 C C . ASN A 1 80 ? 15.694 -8.389 -5.401 1.00 63.09 80 ASN A C 1
ATOM 631 O O . ASN A 1 80 ? 15.018 -9.036 -4.565 1.00 63.09 80 ASN A O 1
#

Radius of gyration: 14.91 Å; chains: 1; bounding box: 31×28×42 Å